Protein AF-A0A0D9X4V2-F1 (afdb_monomer)

Foldseek 3Di:
DDDDDPDDDPPPPPDPVLQVVLVVVLVVVLVVQQVCCVVVQDKGKDWDQGPVPRDIDIDIHHDDDDDDVVNVVPDDPVRVVVVVVVVVVVVVVVVVVVVVVVVVVVVVVDD

Sequence (111 aa):
MATTPAGSGEKHEVDETSTTLFERLHGELVTEAEDLAASCGADVTVMAVSPRSGEPRVSHFGGGRIVEPAAVASMGLEEVVAMEERLLQLRQLVLRRIEEEQEKAKAAAKP

Secondary structure (DSSP, 8-state):
---------------HHHHHHHHHHHHHHHHHHHHHHHHHT--EEEEEE-TTT-PEEEEEESS-----HHHHHT--HHHHHHHHHHHHHHHHHHHHHHHHHHHHHHHHT--

Structure (mmCIF, N/CA/C/O backbone):
data_AF-A0A0D9X4V2-F1
#
_entry.id   AF-A0A0D9X4V2-F1
#
loop_
_atom_site.group_PDB
_atom_site.id
_atom_site.type_symbol
_atom_site.label_atom_id
_atom_site.label_alt_id
_atom_site.label_comp_id
_atom_site.label_asym_id
_atom_site.label_entity_id
_atom_site.label_seq_id
_atom_site.pdbx_PDB_ins_code
_atom_site.Cartn_x
_atom_site.Cartn_y
_atom_site.Cartn_z
_atom_site.occupancy
_atom_site.B_iso_or_equiv
_atom_site.auth_seq_id
_atom_site.auth_comp_id
_atom_site.auth_asym_id
_atom_site.auth_atom_id
_atom_site.pdbx_PDB_model_num
ATOM 1 N N . MET A 1 1 ? 28.936 17.863 -52.440 1.00 40.25 1 MET A N 1
ATOM 2 C CA 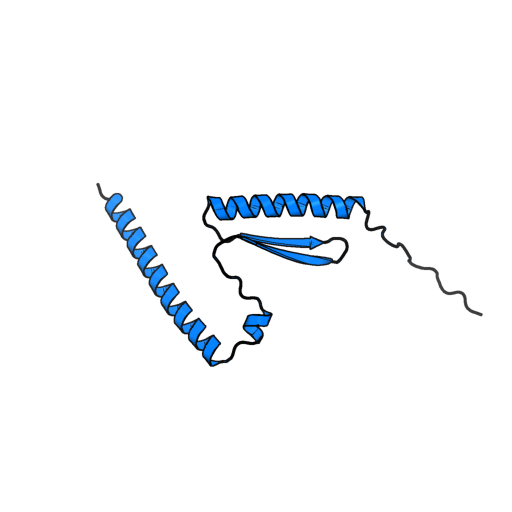. MET A 1 1 ? 29.823 17.989 -51.267 1.00 40.25 1 MET A CA 1
ATOM 3 C C . MET A 1 1 ? 28.988 18.536 -50.131 1.00 40.25 1 MET A C 1
ATOM 5 O O . MET A 1 1 ? 28.327 19.547 -50.319 1.00 40.25 1 MET A O 1
ATOM 9 N N . ALA A 1 2 ? 28.916 17.776 -49.045 1.00 42.84 2 ALA A N 1
ATOM 10 C CA . ALA A 1 2 ? 28.107 18.057 -47.871 1.00 42.84 2 ALA A CA 1
ATOM 11 C C . ALA A 1 2 ? 28.927 18.834 -46.840 1.00 42.84 2 ALA A C 1
ATOM 13 O O . ALA A 1 2 ? 30.100 18.519 -46.658 1.00 42.84 2 ALA A O 1
ATOM 14 N N . THR A 1 3 ? 28.278 19.741 -46.115 1.00 41.09 3 THR A N 1
ATOM 15 C CA . THR A 1 3 ? 28.651 20.065 -44.734 1.00 41.09 3 THR A CA 1
ATOM 16 C C . THR A 1 3 ? 27.402 20.526 -43.992 1.00 41.09 3 THR A C 1
ATOM 18 O O . THR A 1 3 ? 26.921 21.647 -44.114 1.00 41.09 3 THR A O 1
ATOM 21 N N . THR A 1 4 ? 26.847 19.546 -43.291 1.00 42.69 4 THR A N 1
ATOM 22 C CA . THR A 1 4 ? 25.755 19.559 -42.322 1.00 42.69 4 THR A CA 1
ATOM 23 C C . THR A 1 4 ? 26.015 20.560 -41.183 1.00 42.69 4 THR A C 1
ATOM 25 O O . THR A 1 4 ? 27.171 20.715 -40.783 1.00 42.69 4 THR A O 1
ATOM 28 N N . PRO A 1 5 ? 24.981 21.203 -40.606 1.00 46.66 5 PRO A N 1
ATOM 29 C CA . PRO A 1 5 ? 25.129 21.997 -39.390 1.00 46.66 5 PRO A CA 1
ATOM 30 C C . PRO A 1 5 ? 25.385 21.068 -38.194 1.00 46.66 5 PRO A C 1
ATOM 32 O O . PRO A 1 5 ? 24.569 20.202 -37.884 1.00 46.66 5 PRO A O 1
ATOM 35 N N . ALA A 1 6 ? 26.520 21.244 -37.516 1.00 44.66 6 ALA A N 1
ATOM 36 C CA . ALA A 1 6 ? 26.798 20.597 -36.237 1.00 44.66 6 ALA A CA 1
ATOM 37 C C . ALA A 1 6 ? 26.042 21.342 -35.126 1.00 44.66 6 ALA A C 1
ATOM 39 O O . ALA A 1 6 ? 26.588 22.200 -34.438 1.00 44.66 6 ALA A O 1
ATOM 40 N N . GLY A 1 7 ? 24.749 21.047 -35.017 1.00 42.53 7 GLY A N 1
ATOM 41 C CA . GLY A 1 7 ? 23.939 21.360 -33.853 1.00 42.53 7 GLY A CA 1
ATOM 42 C C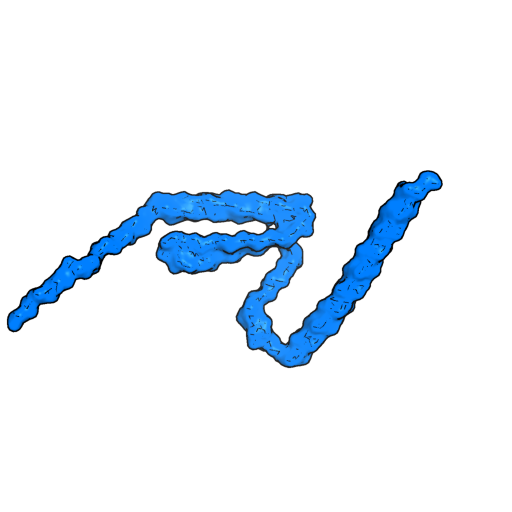 . GLY A 1 7 ? 23.866 20.151 -32.926 1.00 42.53 7 GLY A C 1
ATOM 43 O O . GLY A 1 7 ? 23.545 19.056 -33.372 1.00 42.53 7 GLY A O 1
ATOM 44 N N . SER A 1 8 ? 24.089 20.419 -31.641 1.00 50.44 8 SER A N 1
ATOM 45 C CA . SER A 1 8 ? 23.683 19.616 -30.486 1.00 50.44 8 SER A CA 1
ATOM 46 C C . SER A 1 8 ? 24.396 18.277 -30.260 1.00 50.44 8 SER A C 1
ATOM 48 O O . SER A 1 8 ? 24.228 17.287 -30.966 1.00 50.44 8 SER A O 1
ATOM 50 N N . GLY A 1 9 ? 25.169 18.259 -29.179 1.00 40.06 9 GLY A N 1
ATOM 51 C CA . GLY A 1 9 ? 25.761 17.066 -28.599 1.00 40.06 9 GLY A CA 1
ATOM 52 C C . GLY A 1 9 ? 26.196 17.323 -27.162 1.00 40.06 9 GLY A C 1
ATOM 53 O O . GLY A 1 9 ? 27.264 16.865 -26.770 1.00 40.06 9 GLY A O 1
ATOM 54 N N . GLU A 1 10 ? 25.404 18.078 -26.393 1.00 40.16 10 GLU A N 1
ATOM 55 C CA . GLU A 1 10 ? 25.514 18.091 -24.932 1.00 40.16 10 GLU A CA 1
ATOM 56 C C . GLU A 1 10 ? 25.091 16.708 -24.431 1.00 40.16 10 GLU A C 1
ATOM 58 O O . GLU A 1 10 ? 23.931 16.435 -24.130 1.00 40.16 10 GLU A O 1
ATOM 63 N N . LYS A 1 11 ? 26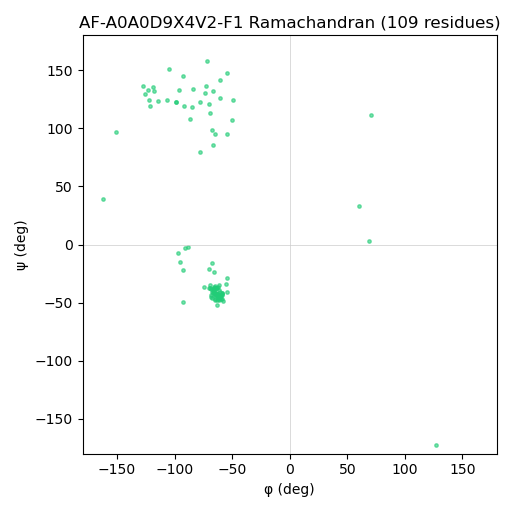.050 15.781 -24.411 1.00 45.38 11 LYS A N 1
ATOM 64 C CA . LYS A 1 11 ? 25.943 14.574 -23.604 1.00 45.38 11 LYS A CA 1
ATOM 65 C C . LYS A 1 11 ? 26.004 15.040 -22.158 1.00 45.38 11 LYS A C 1
ATOM 67 O O . LYS A 1 11 ? 27.086 15.317 -21.656 1.00 45.38 11 LYS A O 1
ATOM 72 N N . HIS A 1 12 ? 24.838 15.169 -21.534 1.00 47.59 12 HIS A N 1
ATOM 73 C CA . HIS A 1 12 ? 24.723 15.281 -20.089 1.00 47.59 12 HIS A CA 1
ATOM 74 C C . HIS A 1 12 ? 25.532 14.141 -19.456 1.00 47.59 12 HIS A C 1
ATOM 76 O O . HIS A 1 12 ? 25.131 12.976 -19.510 1.00 47.59 12 HIS A O 1
ATOM 82 N N . GLU A 1 13 ? 26.680 14.483 -18.877 1.00 51.25 13 GLU A N 1
ATOM 83 C CA . GLU A 1 13 ? 27.232 13.767 -17.736 1.00 51.25 13 GLU A CA 1
ATOM 84 C C . GLU A 1 13 ? 26.133 13.769 -16.673 1.00 51.25 13 GLU A C 1
ATOM 86 O O . GLU A 1 13 ? 25.932 14.747 -15.957 1.00 51.25 13 GLU A O 1
ATOM 91 N N . VAL A 1 14 ? 25.333 12.703 -16.623 1.00 57.91 14 VAL A N 1
ATOM 92 C CA . VAL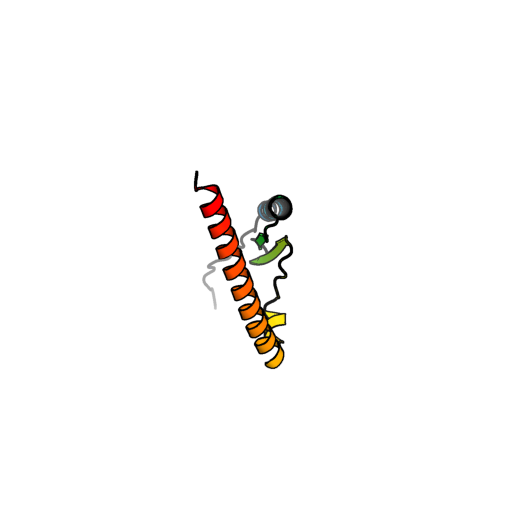 A 1 14 ? 24.531 12.418 -15.435 1.00 57.91 14 VAL A CA 1
ATOM 93 C C . VAL A 1 14 ? 25.555 12.124 -14.347 1.00 57.91 14 VAL A C 1
ATOM 95 O O . VAL A 1 14 ? 26.125 11.037 -14.295 1.00 57.91 14 VAL A O 1
ATOM 98 N N . ASP A 1 15 ? 25.861 13.174 -13.592 1.00 62.66 15 ASP A N 1
ATOM 99 C CA . ASP A 1 15 ? 26.938 13.279 -12.619 1.00 62.66 15 ASP A CA 1
ATOM 100 C C . ASP A 1 15 ? 26.917 12.066 -11.675 1.00 62.66 15 ASP A C 1
ATOM 102 O O . ASP A 1 15 ? 25.885 11.783 -11.058 1.00 62.66 15 ASP A O 1
ATOM 106 N N . GLU A 1 16 ? 28.021 11.317 -11.565 1.00 64.25 16 GLU A N 1
ATOM 107 C CA . GLU A 1 16 ? 28.101 10.128 -10.698 1.00 64.25 16 GLU A CA 1
ATOM 108 C C . GLU A 1 16 ? 27.710 10.470 -9.247 1.00 64.25 16 GLU A C 1
ATOM 110 O O . GLU A 1 16 ? 27.114 9.648 -8.538 1.00 64.25 16 GLU A O 1
ATOM 115 N N . THR A 1 17 ? 27.945 11.721 -8.839 1.00 74.12 17 THR A N 1
ATOM 116 C CA . THR A 1 17 ? 27.534 12.278 -7.545 1.00 74.12 17 THR A CA 1
ATOM 117 C C . THR A 1 17 ? 26.011 12.297 -7.358 1.00 74.12 17 THR A C 1
ATOM 119 O O . THR A 1 17 ? 25.518 12.009 -6.268 1.00 74.12 17 THR A O 1
ATOM 122 N N . SER A 1 18 ? 25.239 12.557 -8.417 1.00 77.19 18 SER A N 1
ATOM 123 C CA . SER A 1 18 ? 23.773 12.597 -8.370 1.00 77.19 18 SER A CA 1
ATOM 124 C C . SER A 1 18 ? 23.175 11.204 -8.170 1.00 77.19 18 SER A C 1
ATOM 126 O O . SER A 1 18 ? 22.223 11.033 -7.408 1.00 77.19 18 SER A O 1
ATOM 128 N N . THR A 1 19 ? 23.778 10.184 -8.787 1.00 79.94 19 THR A N 1
ATOM 129 C CA . THR A 1 19 ? 23.377 8.780 -8.623 1.00 79.94 19 THR A CA 1
ATOM 130 C C . THR A 1 19 ? 23.662 8.260 -7.222 1.00 79.94 19 THR A C 1
ATOM 132 O O . THR A 1 19 ? 22.795 7.640 -6.615 1.00 79.94 19 THR A O 1
ATOM 135 N N . THR A 1 20 ? 24.855 8.533 -6.691 1.00 84.56 20 THR A N 1
ATOM 136 C CA . THR A 1 20 ? 25.234 8.092 -5.339 1.00 84.56 20 THR A CA 1
ATOM 137 C C . THR A 1 20 ? 24.407 8.793 -4.263 1.00 84.56 20 THR A C 1
ATOM 139 O O . THR A 1 20 ? 23.971 8.158 -3.301 1.00 84.56 20 THR A O 1
ATOM 142 N N . LEU A 1 21 ? 24.107 10.082 -4.450 1.00 87.62 21 LEU A N 1
ATOM 143 C CA . LEU A 1 21 ? 23.195 10.817 -3.579 1.00 87.62 21 LEU A CA 1
ATOM 144 C C . LEU A 1 21 ? 21.770 10.252 -3.640 1.00 87.62 21 LEU A C 1
ATOM 146 O O . LEU A 1 21 ? 21.147 10.075 -2.595 1.00 87.62 21 LEU A O 1
ATOM 150 N N . PHE A 1 22 ? 21.269 9.941 -4.840 1.00 88.38 22 PHE A N 1
ATOM 151 C CA . PHE A 1 22 ? 19.956 9.320 -5.016 1.00 88.38 22 PHE A CA 1
ATOM 152 C C . PHE A 1 22 ? 19.863 7.983 -4.277 1.00 88.38 22 PHE A C 1
ATOM 154 O O . PHE A 1 22 ? 18.893 7.754 -3.564 1.00 88.38 22 PHE A O 1
ATOM 161 N N . GLU A 1 23 ? 20.865 7.113 -4.411 1.00 88.44 23 GLU A N 1
ATOM 162 C CA . GLU A 1 23 ? 20.866 5.807 -3.744 1.00 88.44 23 GLU A CA 1
ATOM 163 C C . GLU A 1 23 ? 20.851 5.938 -2.221 1.00 88.44 23 GLU A C 1
ATOM 165 O O . GLU A 1 23 ? 20.077 5.243 -1.561 1.00 88.44 23 GLU A O 1
ATOM 170 N N . ARG A 1 24 ? 21.636 6.871 -1.668 1.00 91.38 24 ARG A N 1
ATOM 171 C CA . ARG A 1 24 ? 21.649 7.132 -0.225 1.00 91.38 24 ARG A CA 1
ATOM 172 C C . ARG A 1 24 ? 20.295 7.644 0.272 1.00 91.38 24 ARG A C 1
ATOM 174 O O . ARG A 1 24 ? 19.731 7.061 1.191 1.00 91.38 24 ARG A O 1
ATOM 181 N N . LEU A 1 25 ? 19.757 8.689 -0.363 1.00 90.44 25 LEU A N 1
ATOM 182 C CA . LEU A 1 25 ? 18.474 9.288 0.027 1.00 90.44 25 LEU A CA 1
ATOM 183 C C . LEU A 1 25 ? 17.307 8.313 -0.145 1.00 90.44 25 LEU A C 1
ATOM 185 O O . LEU A 1 25 ? 16.395 8.284 0.675 1.00 90.44 25 LEU A O 1
ATOM 189 N N . HIS A 1 26 ? 17.335 7.494 -1.196 1.00 90.12 26 HIS A N 1
ATOM 190 C CA . HIS A 1 26 ? 16.336 6.454 -1.396 1.00 90.12 26 HIS A CA 1
ATOM 191 C C . HIS A 1 26 ? 16.382 5.409 -0.275 1.00 90.12 26 HIS A C 1
ATOM 193 O O . HIS A 1 26 ? 15.328 5.030 0.225 1.00 90.12 26 HIS A O 1
ATOM 199 N N . GLY A 1 27 ? 17.575 4.976 0.147 1.00 90.69 27 GLY A N 1
ATOM 200 C CA . GLY A 1 27 ? 17.734 4.043 1.266 1.00 90.69 27 GLY A CA 1
ATOM 201 C C . GLY A 1 27 ? 17.233 4.604 2.601 1.00 90.69 27 GLY A C 1
ATOM 202 O O . GLY A 1 27 ? 16.532 3.907 3.336 1.00 90.69 27 GLY A O 1
ATOM 203 N N . GLU A 1 28 ? 17.534 5.873 2.891 1.00 93.69 28 GLU A N 1
ATOM 204 C CA . GLU A 1 28 ? 17.036 6.573 4.085 1.00 93.69 28 GLU A CA 1
ATOM 205 C C . GLU A 1 28 ? 15.499 6.664 4.070 1.00 93.69 28 GLU A C 1
ATOM 207 O O . GLU A 1 28 ? 14.846 6.250 5.025 1.00 93.69 28 GLU A O 1
ATOM 212 N N . LEU A 1 29 ? 14.909 7.082 2.943 1.00 92.31 29 LEU A N 1
ATOM 213 C CA . LEU A 1 29 ? 13.455 7.187 2.775 1.00 92.31 29 LEU A CA 1
ATOM 214 C C . LEU A 1 29 ? 12.734 5.840 2.937 1.00 92.31 29 LEU A C 1
ATOM 216 O O . LEU A 1 29 ? 11.655 5.775 3.519 1.00 92.31 29 LEU A O 1
ATOM 220 N N . VAL A 1 30 ? 13.314 4.767 2.394 1.00 93.44 30 VAL A N 1
ATOM 221 C CA . VAL A 1 30 ? 12.800 3.393 2.511 1.00 93.44 30 VAL A CA 1
ATOM 222 C C . VAL A 1 30 ? 12.790 2.954 3.976 1.00 93.44 30 VAL A C 1
ATOM 224 O O . VAL A 1 30 ? 11.783 2.423 4.431 1.00 93.44 30 VAL A O 1
ATOM 227 N N . THR A 1 31 ? 13.864 3.236 4.716 1.00 92.31 31 THR A N 1
ATOM 228 C CA . THR A 1 31 ? 13.961 2.909 6.148 1.00 92.31 31 THR A CA 1
ATOM 229 C C . THR A 1 31 ? 12.916 3.669 6.969 1.00 92.31 31 THR A C 1
ATOM 231 O O . THR A 1 31 ? 12.177 3.065 7.740 1.00 92.31 31 THR A O 1
ATOM 234 N N . GLU A 1 32 ? 12.783 4.983 6.764 1.00 92.94 32 GLU A N 1
ATOM 235 C CA . GLU A 1 32 ? 11.787 5.789 7.486 1.00 92.94 32 GLU A CA 1
ATOM 236 C C . GLU A 1 32 ? 10.346 5.360 7.173 1.00 92.94 32 GLU A C 1
ATOM 238 O O . GLU A 1 32 ? 9.482 5.351 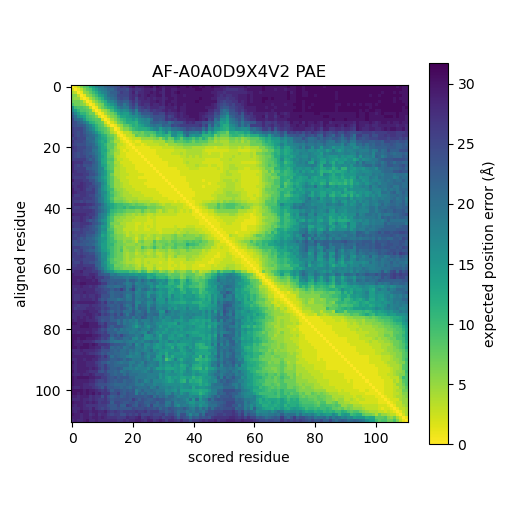8.052 1.00 92.94 32 GLU A O 1
ATOM 243 N N . ALA A 1 33 ? 10.074 4.984 5.922 1.00 91.31 33 ALA A N 1
ATOM 244 C CA . ALA A 1 33 ? 8.769 4.480 5.513 1.00 91.31 33 ALA A CA 1
ATOM 245 C C . ALA A 1 33 ? 8.426 3.135 6.175 1.00 91.31 33 ALA A C 1
ATOM 247 O O . ALA A 1 33 ? 7.268 2.921 6.539 1.00 91.31 33 ALA A O 1
ATOM 248 N N . GLU A 1 34 ? 9.412 2.253 6.352 1.00 91.62 34 GLU A N 1
ATOM 249 C CA . GLU A 1 34 ? 9.258 0.990 7.077 1.00 91.62 34 GLU A CA 1
ATOM 250 C C . GLU A 1 34 ? 8.941 1.229 8.559 1.00 91.62 34 GLU A C 1
ATOM 252 O O . GLU A 1 34 ? 7.960 0.687 9.077 1.00 91.62 34 GLU A O 1
ATOM 257 N N . ASP A 1 35 ? 9.701 2.106 9.219 1.00 91.69 35 ASP A N 1
ATOM 258 C CA . ASP A 1 35 ? 9.483 2.476 10.622 1.00 91.69 35 ASP A CA 1
ATOM 259 C C . ASP A 1 35 ? 8.101 3.120 10.835 1.00 91.69 35 ASP A C 1
ATOM 261 O O . ASP A 1 35 ? 7.402 2.838 11.819 1.00 91.69 35 ASP A O 1
ATOM 265 N N . LEU A 1 36 ? 7.657 3.961 9.896 1.00 88.25 36 LEU A N 1
ATOM 266 C CA . LEU A 1 36 ? 6.324 4.563 9.920 1.00 88.25 36 LEU A CA 1
ATOM 267 C C . LEU A 1 36 ? 5.221 3.508 9.758 1.00 88.25 36 LEU A C 1
ATOM 269 O O . LEU A 1 36 ? 4.250 3.505 10.519 1.00 88.25 36 LEU A O 1
ATOM 273 N N . ALA A 1 37 ? 5.371 2.600 8.790 1.00 89.62 37 ALA A N 1
ATOM 274 C CA . ALA A 1 37 ? 4.422 1.515 8.572 1.00 89.62 37 ALA A CA 1
ATOM 275 C C . ALA A 1 37 ? 4.293 0.629 9.823 1.00 89.62 37 ALA A C 1
ATOM 277 O O . ALA A 1 37 ? 3.180 0.319 10.254 1.00 89.62 37 ALA A O 1
ATOM 278 N N . ALA A 1 38 ? 5.420 0.290 10.457 1.00 86.81 38 ALA A N 1
ATOM 279 C CA . ALA A 1 38 ? 5.461 -0.524 11.668 1.00 86.81 38 ALA A CA 1
ATOM 280 C C . ALA A 1 38 ? 4.867 0.188 12.897 1.00 86.81 38 ALA A C 1
ATOM 282 O O . ALA A 1 38 ? 4.116 -0.420 13.659 1.00 86.81 38 ALA A O 1
ATOM 283 N N . SER A 1 39 ? 5.180 1.472 13.097 1.00 88.56 39 SER A N 1
ATOM 284 C CA . SER A 1 39 ? 4.741 2.236 14.276 1.00 88.56 39 SER A CA 1
ATOM 285 C C . SER A 1 39 ? 3.264 2.627 14.236 1.00 88.56 39 SER A C 1
ATOM 287 O O . SER A 1 39 ? 2.593 2.613 15.270 1.00 88.56 39 SER A O 1
ATOM 289 N N . CYS A 1 40 ? 2.743 2.961 13.056 1.00 83.00 40 CYS A N 1
ATOM 290 C CA . CYS A 1 40 ? 1.356 3.384 12.881 1.00 83.00 40 CYS A CA 1
ATOM 291 C C . CYS A 1 40 ? 0.426 2.253 12.425 1.00 83.00 40 CYS A C 1
ATOM 293 O O . CYS A 1 40 ? -0.785 2.466 12.366 1.00 83.00 40 CYS A O 1
ATOM 295 N N . GLY A 1 41 ? 0.961 1.071 12.093 1.00 81.06 41 GLY A N 1
ATOM 296 C CA . GLY A 1 41 ? 0.183 -0.017 11.495 1.00 81.06 41 GLY A CA 1
ATOM 297 C C . GLY A 1 41 ? -0.447 0.389 10.159 1.00 81.06 41 GLY A C 1
ATOM 298 O O . GLY A 1 41 ? -1.572 -0.012 9.863 1.00 81.06 41 GLY A O 1
ATOM 299 N N . ALA A 1 42 ? 0.241 1.243 9.399 1.00 81.62 42 ALA A N 1
ATOM 300 C CA . ALA A 1 42 ? -0.242 1.817 8.150 1.00 81.62 42 ALA A CA 1
ATOM 301 C C . ALA A 1 42 ? 0.433 1.155 6.945 1.00 81.62 42 ALA A C 1
ATOM 303 O O . ALA A 1 42 ? 1.587 0.738 7.020 1.00 81.62 42 ALA A O 1
ATOM 304 N N . ASP A 1 43 ? -0.275 1.115 5.819 1.00 87.06 43 ASP A N 1
ATOM 305 C CA . ASP A 1 43 ? 0.300 0.698 4.543 1.00 87.06 43 ASP A CA 1
ATOM 306 C C . ASP A 1 43 ? 0.988 1.902 3.878 1.00 87.06 43 ASP A C 1
ATOM 308 O O . ASP A 1 43 ? 0.344 2.906 3.559 1.00 87.06 43 ASP A O 1
ATOM 312 N N . VAL A 1 44 ? 2.300 1.813 3.660 1.00 87.00 44 VAL A N 1
ATOM 313 C CA . VAL A 1 44 ? 3.136 2.879 3.092 1.00 87.00 44 VAL A CA 1
ATOM 314 C C . VAL A 1 44 ? 3.750 2.402 1.779 1.00 87.00 44 VAL A C 1
ATOM 316 O O . VAL A 1 44 ? 4.303 1.310 1.685 1.00 87.00 44 VAL A O 1
ATOM 319 N N . THR A 1 45 ? 3.661 3.231 0.737 1.00 89.75 45 THR A N 1
ATOM 320 C CA . THR A 1 45 ? 4.269 2.947 -0.572 1.00 89.75 45 THR A CA 1
ATOM 321 C C . THR A 1 45 ? 5.232 4.060 -0.943 1.00 89.75 45 THR A C 1
ATOM 323 O O . THR A 1 45 ? 4.846 5.226 -1.002 1.00 89.75 45 THR A O 1
ATOM 326 N N . VAL A 1 46 ? 6.479 3.691 -1.221 1.00 89.50 46 VAL A N 1
ATOM 327 C CA . VAL A 1 46 ? 7.536 4.595 -1.673 1.00 89.50 46 VAL A CA 1
ATOM 328 C C . VAL A 1 46 ? 7.791 4.335 -3.150 1.00 89.50 46 VAL A C 1
ATOM 330 O O . VAL A 1 46 ? 8.100 3.211 -3.533 1.00 89.50 46 VAL A O 1
ATOM 333 N N . MET A 1 47 ? 7.693 5.375 -3.978 1.00 89.94 47 MET A N 1
ATOM 334 C CA . MET A 1 47 ? 8.068 5.327 -5.391 1.00 89.94 47 MET A CA 1
ATOM 335 C C . MET A 1 47 ? 9.144 6.377 -5.665 1.00 89.94 47 MET A C 1
ATOM 337 O O . MET A 1 47 ? 8.903 7.570 -5.496 1.00 89.94 47 MET A O 1
ATOM 341 N N . ALA A 1 48 ? 10.322 5.937 -6.105 1.00 88.69 48 ALA A N 1
ATOM 342 C CA . ALA A 1 48 ? 11.440 6.810 -6.445 1.00 88.69 48 ALA A CA 1
ATOM 343 C C . ALA A 1 48 ? 11.918 6.530 -7.872 1.00 88.69 48 ALA A C 1
ATOM 345 O O . ALA A 1 48 ? 12.172 5.385 -8.232 1.00 88.69 48 ALA A O 1
ATOM 346 N N . VAL A 1 49 ? 12.062 7.573 -8.687 1.00 87.19 49 VAL A N 1
ATOM 347 C CA . VAL A 1 49 ? 12.522 7.447 -10.077 1.00 87.19 49 VAL A CA 1
ATOM 348 C C . VAL A 1 49 ? 14.004 7.784 -10.141 1.00 87.19 49 VAL A C 1
ATOM 350 O O . VAL A 1 49 ? 14.406 8.875 -9.739 1.00 87.19 49 VAL A O 1
ATOM 353 N N . SER A 1 50 ? 14.820 6.853 -10.641 1.00 81.50 50 SER A N 1
ATOM 354 C CA . SER A 1 50 ? 16.255 7.103 -10.787 1.00 81.50 50 SER A CA 1
ATOM 355 C C . SER A 1 50 ? 16.502 8.195 -11.833 1.00 81.50 50 SER A C 1
ATOM 357 O O . SER A 1 50 ? 16.008 8.069 -12.954 1.00 81.50 50 SER A O 1
ATOM 359 N N . PRO A 1 51 ? 17.336 9.209 -11.544 1.00 78.44 51 PRO A N 1
ATOM 360 C CA . PRO A 1 51 ? 17.702 10.219 -12.537 1.00 78.44 51 PRO A CA 1
ATOM 361 C C . PRO A 1 51 ? 18.552 9.648 -13.686 1.00 78.44 51 PRO A C 1
ATOM 363 O O . PRO A 1 51 ? 18.683 10.290 -14.723 1.00 78.44 51 PRO A O 1
ATOM 366 N N . ARG A 1 52 ? 19.125 8.444 -13.518 1.00 78.81 52 ARG A N 1
ATOM 367 C CA . ARG A 1 52 ? 19.983 7.789 -14.515 1.00 78.81 52 ARG A CA 1
ATOM 368 C C . ARG A 1 52 ? 19.221 6.853 -15.445 1.00 78.81 52 ARG A C 1
ATOM 370 O O . ARG A 1 52 ? 19.432 6.914 -16.650 1.00 78.81 52 ARG A O 1
ATOM 377 N N . SER A 1 53 ? 18.391 5.960 -14.902 1.00 81.06 53 SER A N 1
ATOM 378 C CA . SER A 1 53 ? 17.624 5.012 -15.725 1.00 81.06 53 SER A CA 1
ATOM 379 C C . SER A 1 53 ? 16.236 5.527 -16.098 1.00 81.06 53 SER A C 1
ATOM 381 O O . SER A 1 53 ? 15.656 5.043 -17.062 1.00 81.06 53 SER A O 1
ATOM 383 N N . GLY A 1 54 ? 15.683 6.485 -15.343 1.00 79.62 54 GLY A N 1
ATOM 384 C CA . GLY A 1 54 ? 14.282 6.893 -15.469 1.00 79.62 54 GLY A CA 1
ATOM 385 C C . GLY A 1 54 ? 13.288 5.821 -15.007 1.00 79.62 54 GLY A C 1
ATOM 386 O O . GLY A 1 54 ? 12.081 6.023 -15.111 1.00 79.62 54 GLY A O 1
ATOM 387 N N . GLU A 1 55 ? 13.770 4.688 -14.489 1.00 77.44 55 GLU A N 1
ATOM 388 C CA . GLU A 1 55 ? 12.917 3.591 -14.043 1.00 77.44 55 GLU A CA 1
ATOM 389 C C . GLU A 1 55 ? 12.419 3.839 -12.609 1.00 77.44 55 GLU A C 1
ATOM 391 O O . GLU A 1 55 ? 13.216 4.214 -11.735 1.00 77.44 55 GLU A O 1
ATOM 396 N N . PRO A 1 56 ? 11.113 3.635 -12.344 1.00 84.00 56 PRO A N 1
ATOM 397 C CA . PRO A 1 56 ? 10.562 3.735 -11.003 1.00 84.00 56 PRO A CA 1
ATOM 398 C C . PRO A 1 56 ? 10.974 2.526 -10.156 1.00 84.00 56 PRO A C 1
ATOM 400 O O . PRO A 1 56 ? 10.790 1.375 -10.547 1.00 84.00 56 PRO A O 1
ATOM 403 N N . ARG A 1 57 ? 11.483 2.794 -8.955 1.00 84.81 57 ARG A N 1
ATOM 404 C CA . ARG A 1 57 ? 11.664 1.817 -7.879 1.00 84.81 57 ARG A CA 1
ATOM 405 C C . ARG A 1 57 ? 10.504 1.961 -6.911 1.00 84.81 57 ARG A C 1
ATOM 407 O O . ARG A 1 57 ? 10.288 3.055 -6.389 1.00 84.81 57 ARG A O 1
ATOM 414 N N . VAL A 1 58 ? 9.766 0.877 -6.699 1.00 86.00 58 VAL A N 1
ATOM 415 C CA . VAL A 1 58 ? 8.606 0.846 -5.806 1.00 86.00 58 VAL A CA 1
ATOM 416 C C . VAL A 1 58 ? 8.909 -0.084 -4.637 1.00 86.00 58 VAL A C 1
ATOM 418 O O . VAL A 1 58 ? 9.213 -1.255 -4.848 1.00 86.00 58 VAL A O 1
ATOM 421 N N . SER A 1 59 ? 8.802 0.442 -3.420 1.00 86.44 59 SER A N 1
ATOM 422 C CA . SER A 1 59 ? 8.897 -0.313 -2.169 1.00 86.44 59 SER A CA 1
ATOM 423 C C . SER A 1 59 ? 7.580 -0.179 -1.414 1.00 86.44 59 SER A C 1
ATOM 425 O O . SER A 1 59 ? 7.027 0.918 -1.320 1.00 86.44 59 SER A O 1
ATOM 427 N N . HIS A 1 60 ? 7.068 -1.286 -0.886 1.00 86.50 60 HIS A N 1
ATOM 428 C CA . HIS A 1 60 ? 5.821 -1.316 -0.130 1.00 86.50 60 HIS A CA 1
ATOM 429 C C . HIS A 1 60 ? 6.059 -1.891 1.264 1.00 86.50 60 HIS A C 1
ATOM 431 O O . HIS A 1 60 ? 6.691 -2.938 1.398 1.00 86.50 60 HIS A O 1
ATOM 437 N N . PHE A 1 61 ? 5.521 -1.217 2.275 1.00 85.56 61 PHE A N 1
ATOM 438 C CA . PHE A 1 61 ? 5.621 -1.582 3.682 1.00 85.56 61 PHE A CA 1
ATOM 439 C C . PHE A 1 61 ? 4.221 -1.629 4.285 1.00 85.56 61 PHE A C 1
ATOM 441 O O . PHE A 1 61 ? 3.415 -0.735 4.034 1.00 85.56 61 PHE A O 1
ATOM 448 N N . GLY A 1 62 ? 3.935 -2.656 5.082 1.00 80.06 62 GLY A N 1
ATOM 449 C CA . GLY A 1 62 ? 2.616 -2.867 5.678 1.00 80.06 62 GLY A CA 1
ATOM 450 C C . GLY A 1 62 ? 2.046 -4.258 5.407 1.00 80.06 62 GLY A C 1
ATOM 451 O O . GLY A 1 62 ? 2.733 -5.156 4.915 1.00 80.06 62 GLY A O 1
ATOM 452 N N . GLY A 1 63 ? 0.785 -4.449 5.797 1.00 67.25 63 GLY A N 1
ATOM 453 C CA . GLY A 1 63 ? 0.055 -5.713 5.637 1.00 67.25 63 GLY A CA 1
ATOM 454 C C . GLY A 1 63 ? -0.805 -5.761 4.373 1.00 67.25 63 GLY A C 1
ATOM 455 O O . GLY A 1 63 ? -1.255 -6.838 3.967 1.00 67.25 63 GLY A O 1
ATOM 456 N N . GLY A 1 64 ? -1.040 -4.606 3.750 1.00 63.12 64 GLY A N 1
ATOM 457 C CA . GLY A 1 64 ? -1.721 -4.482 2.476 1.00 63.12 64 GLY A CA 1
ATOM 458 C C . GLY A 1 64 ? -0.961 -5.233 1.389 1.00 63.12 64 GLY A C 1
ATOM 459 O O . GLY A 1 64 ? 0.224 -5.035 1.162 1.00 63.12 64 GLY A O 1
ATOM 460 N N . ARG A 1 65 ? -1.633 -6.136 0.677 1.00 58.50 65 ARG A N 1
ATOM 461 C CA . ARG A 1 65 ? -1.050 -6.713 -0.539 1.00 58.50 65 ARG A CA 1
ATOM 462 C C . ARG A 1 65 ? -1.395 -5.789 -1.693 1.00 58.50 65 ARG A C 1
ATOM 464 O O . ARG A 1 65 ? -2.545 -5.765 -2.128 1.00 58.50 65 ARG A O 1
ATOM 471 N N . ILE A 1 66 ? -0.408 -5.060 -2.209 1.00 62.75 66 ILE A N 1
ATOM 472 C CA . ILE A 1 66 ? -0.537 -4.447 -3.531 1.00 62.75 66 ILE A CA 1
ATOM 473 C C . ILE A 1 66 ? -0.525 -5.586 -4.548 1.00 62.75 66 ILE A C 1
ATOM 475 O O . ILE A 1 66 ? 0.465 -6.301 -4.695 1.00 62.75 66 ILE A O 1
ATOM 479 N N . VAL A 1 67 ? -1.655 -5.789 -5.219 1.00 65.44 67 VAL A N 1
ATOM 480 C CA . VAL A 1 67 ? -1.734 -6.714 -6.349 1.00 65.44 67 VAL A CA 1
ATOM 481 C C . VAL A 1 67 ? -1.119 -6.007 -7.549 1.00 65.44 67 VAL A C 1
ATOM 483 O O . VAL A 1 67 ? -1.558 -4.917 -7.915 1.00 65.44 67 VAL A O 1
ATOM 486 N N . GLU A 1 68 ? -0.089 -6.604 -8.149 1.00 69.56 68 GLU A N 1
ATOM 487 C CA . GLU A 1 68 ? 0.533 -6.018 -9.332 1.00 69.56 68 GLU A CA 1
ATOM 488 C C . GLU A 1 68 ? -0.479 -5.902 -10.484 1.00 69.56 68 GLU A C 1
ATOM 490 O O . GLU A 1 68 ? -1.256 -6.833 -10.714 1.00 69.56 68 GLU A O 1
ATOM 495 N N . PRO A 1 69 ? -0.451 -4.813 -11.272 1.00 66.38 69 PRO A N 1
ATOM 496 C CA . PRO A 1 69 ? -1.369 -4.634 -12.397 1.00 66.38 69 PRO A CA 1
ATOM 497 C C . PRO A 1 69 ? -1.337 -5.789 -13.404 1.00 66.38 69 PRO A C 1
ATOM 499 O O . PRO A 1 69 ? -2.372 -6.151 -13.957 1.00 66.38 69 PRO A O 1
ATOM 502 N N . ALA A 1 70 ? -0.169 -6.405 -13.615 1.00 67.75 70 ALA A N 1
ATOM 503 C CA . ALA A 1 70 ? -0.023 -7.576 -14.476 1.00 67.75 70 ALA A CA 1
ATOM 504 C C . ALA A 1 70 ? -0.766 -8.805 -13.923 1.00 67.75 70 ALA A C 1
ATOM 506 O O . ALA A 1 70 ? -1.365 -9.551 -14.693 1.00 67.75 70 ALA A O 1
ATOM 507 N N . ALA A 1 71 ? -0.786 -8.975 -12.598 1.00 66.31 71 ALA A N 1
ATOM 508 C CA . ALA A 1 71 ? -1.537 -10.039 -11.943 1.00 66.31 71 ALA A CA 1
ATOM 509 C C . ALA A 1 71 ? -3.052 -9.812 -12.054 1.00 66.31 71 ALA A C 1
ATOM 511 O O . ALA A 1 71 ? -3.787 -10.776 -12.244 1.00 66.31 71 ALA A O 1
ATOM 512 N N . VAL A 1 72 ? -3.512 -8.552 -12.018 1.00 67.12 72 VAL A N 1
ATOM 513 C CA . VAL A 1 72 ? -4.918 -8.190 -12.290 1.00 67.12 72 VAL A CA 1
ATOM 514 C C . VAL A 1 72 ? -5.279 -8.448 -13.754 1.00 67.12 72 VAL A C 1
ATOM 516 O O . VAL A 1 72 ? -6.348 -8.975 -14.048 1.00 67.12 72 VAL A O 1
ATOM 519 N N . ALA A 1 73 ? -4.377 -8.124 -14.682 1.00 71.94 73 ALA A N 1
ATOM 520 C CA . ALA A 1 73 ? -4.590 -8.327 -16.114 1.00 71.94 73 ALA A CA 1
ATOM 521 C C . ALA A 1 73 ? -4.694 -9.811 -16.511 1.00 71.94 73 ALA A C 1
ATOM 523 O O . ALA A 1 73 ? -5.292 -10.123 -17.538 1.00 71.94 73 ALA A O 1
ATOM 524 N N . SER A 1 74 ? -4.135 -10.722 -15.709 1.00 76.88 74 SER A N 1
ATOM 525 C CA . SER A 1 74 ? -4.261 -12.169 -15.909 1.00 76.88 74 SER A CA 1
ATOM 526 C C . SER A 1 74 ? -5.486 -12.800 -15.238 1.00 76.88 74 SER A C 1
ATOM 528 O O . SER A 1 74 ? -5.670 -14.007 -15.380 1.00 76.88 74 SER A O 1
ATOM 530 N N . MET A 1 75 ? -6.305 -12.033 -14.507 1.00 79.94 75 MET A N 1
ATOM 531 C CA . MET A 1 75 ? -7.454 -12.585 -13.780 1.00 79.94 75 MET A CA 1
ATOM 532 C C . MET A 1 75 ? -8.593 -12.981 -14.721 1.00 79.94 75 MET A C 1
ATOM 534 O O . MET A 1 75 ? -8.968 -12.240 -15.633 1.00 79.94 75 MET A O 1
ATOM 538 N N . GLY A 1 76 ? -9.181 -14.147 -14.461 1.00 87.50 76 GLY A N 1
ATOM 539 C CA . GLY A 1 76 ? -10.402 -14.592 -15.124 1.00 87.50 76 GLY A CA 1
ATOM 540 C C . GLY A 1 76 ? -11.632 -13.809 -14.655 1.00 87.50 76 GLY A C 1
ATOM 541 O O . GLY A 1 76 ? -11.662 -13.261 -13.554 1.00 87.50 76 GLY A O 1
ATOM 542 N N . LEU A 1 77 ? -12.694 -13.796 -15.469 1.00 87.25 77 LEU A N 1
ATOM 543 C CA . LEU A 1 77 ? -13.948 -13.097 -15.149 1.00 87.25 77 LEU A CA 1
ATOM 544 C C . LEU A 1 77 ? -14.539 -13.529 -13.794 1.00 87.25 77 LEU A C 1
ATOM 546 O O . LEU A 1 77 ? -14.993 -12.689 -13.024 1.00 87.25 77 LEU A O 1
ATOM 550 N N . GLU A 1 78 ? -14.504 -14.825 -13.486 1.00 89.88 78 GLU A N 1
ATOM 551 C CA . GLU A 1 78 ? -15.009 -15.373 -12.219 1.00 89.88 78 GLU A CA 1
ATOM 552 C C . GLU A 1 78 ? -14.210 -14.872 -11.007 1.00 89.88 78 GLU A C 1
ATOM 554 O O . GLU A 1 78 ? -14.784 -14.567 -9.963 1.00 89.88 78 GLU A O 1
ATOM 559 N N . GLU A 1 79 ? -12.892 -14.723 -11.152 1.00 81.75 79 GLU A N 1
ATOM 560 C CA . GLU A 1 79 ? -12.020 -14.216 -10.089 1.00 81.75 79 GLU A CA 1
ATOM 561 C C . GLU A 1 79 ? -12.277 -12.727 -9.821 1.00 81.75 79 GLU A C 1
ATOM 563 O O . GLU A 1 79 ? -12.283 -12.294 -8.667 1.00 81.75 79 GLU A O 1
ATOM 568 N N . VAL A 1 80 ? -12.549 -11.952 -10.877 1.00 85.06 80 VAL A N 1
ATOM 569 C CA . VAL A 1 80 ? -12.925 -10.534 -10.766 1.00 85.06 80 VAL A CA 1
ATOM 570 C C . VAL A 1 80 ? -14.270 -10.379 -10.051 1.00 85.06 80 VAL A C 1
ATOM 572 O O . VAL A 1 80 ? -14.383 -9.562 -9.136 1.00 85.06 80 VAL A O 1
ATOM 575 N N . VAL A 1 81 ? -15.271 -11.196 -10.396 1.00 88.00 81 VAL A N 1
ATOM 576 C CA . VAL A 1 81 ? -16.585 -11.182 -9.725 1.00 88.00 81 VAL A CA 1
ATOM 577 C C . VAL A 1 81 ? -16.451 -11.548 -8.244 1.00 88.00 81 VAL A C 1
ATOM 579 O O . VAL A 1 81 ? -16.986 -10.851 -7.381 1.00 88.00 81 VAL A O 1
ATOM 582 N N . ALA A 1 82 ? -15.670 -12.581 -7.918 1.00 85.94 82 ALA A N 1
ATOM 583 C CA . ALA A 1 82 ? -15.414 -12.959 -6.530 1.00 85.94 82 ALA A CA 1
ATOM 584 C C . ALA A 1 82 ? -14.719 -11.834 -5.734 1.00 85.94 82 ALA A C 1
ATOM 586 O O . ALA A 1 82 ? -14.999 -11.638 -4.546 1.00 85.94 82 ALA A O 1
ATOM 587 N N . MET A 1 83 ? -13.833 -11.059 -6.372 1.00 84.19 83 MET A N 1
ATOM 588 C CA . MET A 1 83 ? -13.235 -9.872 -5.756 1.00 84.19 83 MET A CA 1
ATOM 589 C C . MET A 1 83 ? -14.256 -8.759 -5.502 1.00 84.19 83 MET A C 1
ATOM 591 O O . MET A 1 83 ? -14.218 -8.154 -4.428 1.00 84.19 83 MET A O 1
ATOM 595 N N . GLU A 1 84 ? -15.174 -8.495 -6.436 1.00 88.88 84 GLU A N 1
ATOM 596 C CA . GLU A 1 84 ? -16.243 -7.505 -6.243 1.00 88.88 84 GLU A CA 1
ATOM 597 C C . GLU A 1 84 ? -17.165 -7.872 -5.075 1.00 88.88 84 GLU A C 1
ATOM 599 O O . GLU A 1 84 ? -17.431 -7.033 -4.209 1.00 88.88 84 GLU A O 1
ATOM 604 N N . GLU A 1 85 ? -17.607 -9.128 -4.993 1.00 92.38 85 GLU A N 1
ATOM 605 C CA . GLU A 1 85 ? -18.449 -9.601 -3.889 1.00 92.38 85 GLU A CA 1
ATOM 606 C C . GLU A 1 85 ? -17.737 -9.459 -2.541 1.00 92.38 85 GLU A C 1
ATOM 608 O O . GLU A 1 85 ? -18.306 -8.953 -1.565 1.00 92.38 85 GLU A O 1
ATOM 613 N N . ARG A 1 86 ? -16.455 -9.835 -2.489 1.00 87.31 86 ARG A N 1
ATOM 614 C CA . ARG A 1 86 ? -15.636 -9.699 -1.282 1.00 87.31 86 ARG A CA 1
ATOM 615 C C . ARG A 1 86 ? -15.441 -8.234 -0.887 1.00 87.31 86 ARG A C 1
ATOM 617 O O . ARG A 1 86 ? -15.478 -7.911 0.302 1.00 87.31 86 ARG A O 1
ATOM 624 N N . LEU A 1 87 ? -15.280 -7.336 -1.860 1.00 90.81 87 LEU A N 1
ATOM 625 C CA . LEU A 1 87 ? -15.182 -5.896 -1.623 1.00 90.81 87 LEU A CA 1
ATOM 626 C C . LEU A 1 87 ? -16.484 -5.329 -1.042 1.00 90.81 87 LEU A C 1
ATOM 628 O O . LEU A 1 87 ? -16.440 -4.525 -0.108 1.00 90.81 87 LEU A O 1
ATOM 632 N N . LEU A 1 88 ? -17.644 -5.756 -1.548 1.00 93.62 88 LEU A N 1
ATOM 633 C CA . LEU A 1 88 ? -18.946 -5.355 -1.006 1.00 93.62 88 LEU A CA 1
ATOM 634 C C . LEU A 1 88 ? -19.117 -5.808 0.448 1.00 93.62 88 LEU A C 1
ATOM 636 O O . LEU A 1 88 ? -19.514 -5.006 1.297 1.00 93.62 88 LEU A O 1
ATOM 640 N N . GLN A 1 89 ? -18.760 -7.056 0.754 1.00 91.75 89 GLN A N 1
ATOM 641 C CA . GLN A 1 89 ? -18.800 -7.586 2.120 1.00 91.75 89 GLN A CA 1
ATOM 642 C C . GLN A 1 89 ? -17.895 -6.791 3.067 1.00 91.75 89 GLN A C 1
ATOM 644 O O . GLN A 1 89 ? -18.310 -6.433 4.173 1.00 91.75 89 GLN A O 1
ATOM 649 N N . LEU A 1 90 ? -16.676 -6.465 2.626 1.00 91.94 90 LEU A N 1
ATOM 650 C CA . LEU A 1 90 ? -15.734 -5.682 3.421 1.00 91.94 90 LEU A CA 1
ATOM 651 C C . LEU A 1 90 ? -16.282 -4.282 3.717 1.00 91.94 90 LEU A C 1
ATOM 653 O O . LEU A 1 90 ? -16.255 -3.842 4.865 1.00 91.94 90 LEU A O 1
ATOM 657 N N . ARG A 1 91 ? -16.845 -3.601 2.712 1.00 92.75 91 ARG A N 1
ATOM 658 C CA . ARG A 1 91 ? -17.455 -2.272 2.884 1.00 92.75 91 ARG A CA 1
ATOM 659 C C . ARG A 1 91 ? -18.590 -2.287 3.907 1.00 92.75 91 ARG A C 1
ATOM 661 O O . ARG A 1 91 ? -18.657 -1.396 4.749 1.00 92.75 91 ARG A O 1
ATOM 668 N N . GLN A 1 92 ? -19.446 -3.308 3.882 1.00 94.44 92 GLN A N 1
ATOM 669 C CA . GLN A 1 92 ? -20.519 -3.459 4.871 1.00 94.44 92 GLN A CA 1
ATOM 670 C C . GLN A 1 92 ? -19.987 -3.696 6.289 1.00 94.44 92 GLN A C 1
ATOM 672 O O . GLN A 1 92 ? -20.585 -3.244 7.265 1.00 94.44 92 GLN A O 1
ATOM 677 N N . LEU A 1 93 ? -18.877 -4.424 6.427 1.00 94.06 93 LEU A N 1
ATOM 678 C CA . LEU A 1 93 ? -18.238 -4.644 7.723 1.00 94.06 93 LEU A CA 1
ATOM 679 C C . LEU A 1 93 ? -17.641 -3.341 8.265 1.00 94.06 93 LEU A C 1
ATOM 681 O O . LEU A 1 93 ? -17.879 -2.999 9.421 1.00 94.06 93 LEU A O 1
ATOM 685 N N . VAL A 1 94 ? -16.938 -2.587 7.419 1.00 93.06 94 VAL A N 1
ATOM 686 C CA . VAL A 1 94 ? -16.351 -1.290 7.785 1.00 93.06 94 VAL A CA 1
ATOM 687 C C . VAL A 1 94 ? -17.428 -0.292 8.208 1.00 93.06 94 VAL A C 1
ATOM 689 O O . VAL A 1 94 ? -17.281 0.332 9.254 1.00 93.06 94 VAL A O 1
ATOM 692 N N . LEU A 1 95 ? -18.531 -0.179 7.460 1.00 94.88 95 LEU A N 1
ATOM 693 C CA . LEU A 1 95 ? -19.643 0.708 7.826 1.00 94.88 95 LEU A CA 1
ATOM 694 C C . LEU A 1 95 ? -20.211 0.371 9.208 1.00 94.88 95 LEU A C 1
ATOM 696 O O . LEU A 1 95 ? -20.302 1.257 10.054 1.00 94.88 95 LEU A O 1
ATOM 700 N N . ARG A 1 96 ? -20.489 -0.912 9.475 1.00 93.06 96 ARG A N 1
ATOM 701 C CA . ARG A 1 96 ? -20.952 -1.353 10.800 1.00 93.06 96 ARG A CA 1
ATOM 702 C C . ARG A 1 96 ? -19.957 -1.006 11.900 1.00 93.06 96 ARG A C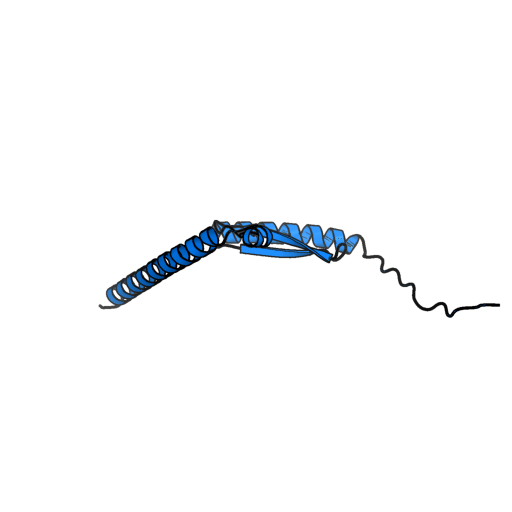 1
ATOM 704 O O . ARG A 1 96 ? -20.357 -0.546 12.963 1.00 93.06 96 ARG A O 1
ATOM 711 N N . ARG A 1 97 ? -18.659 -1.191 11.651 1.00 91.81 97 ARG A N 1
ATOM 712 C CA . ARG A 1 97 ? -17.634 -0.871 12.646 1.00 91.81 97 ARG A CA 1
ATOM 713 C C . ARG A 1 97 ? -17.573 0.625 12.953 1.00 91.81 97 ARG A C 1
ATOM 715 O O . ARG A 1 97 ? -17.473 0.995 14.119 1.00 91.81 97 ARG A O 1
ATOM 722 N N . ILE A 1 98 ? -17.663 1.467 11.926 1.00 93.19 98 ILE A N 1
ATOM 723 C CA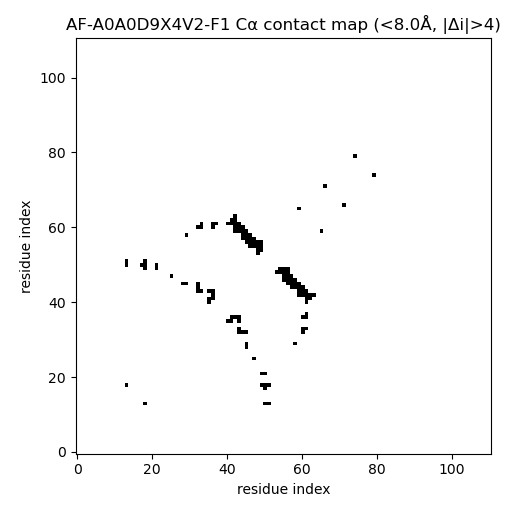 . ILE A 1 98 ? -17.707 2.925 12.084 1.00 93.19 98 ILE A CA 1
ATOM 724 C C . ILE A 1 98 ? -18.943 3.330 12.893 1.00 93.19 98 ILE A C 1
ATOM 726 O O . ILE A 1 98 ? -18.828 4.127 13.820 1.00 93.19 98 ILE A O 1
ATOM 730 N N . GLU A 1 99 ? -20.113 2.769 12.581 1.00 93.44 99 GLU A N 1
ATOM 731 C CA . GLU A 1 99 ? -21.351 3.024 13.326 1.00 93.44 99 GLU A CA 1
ATOM 732 C C . GLU A 1 99 ? -21.217 2.613 14.802 1.00 93.44 99 GLU A C 1
ATOM 734 O O . GLU A 1 99 ? -21.526 3.406 15.690 1.00 93.44 99 GLU A O 1
ATOM 739 N N . GLU A 1 100 ? -20.680 1.422 15.086 1.00 93.44 100 GLU A N 1
ATOM 740 C CA . GLU A 1 100 ? -20.414 0.955 16.454 1.00 93.44 100 GLU A CA 1
ATOM 741 C C . GLU A 1 100 ? -19.470 1.887 17.225 1.00 93.44 100 GLU A C 1
ATOM 743 O O . GLU A 1 100 ? -19.688 2.160 18.408 1.00 93.44 100 GLU A O 1
ATOM 748 N N . GLU A 1 101 ? -18.402 2.366 16.585 1.00 89.88 101 GLU A N 1
ATOM 749 C CA . GLU A 1 101 ? -17.446 3.288 17.202 1.00 89.88 101 GLU A CA 1
ATOM 750 C C . GLU A 1 101 ? -18.065 4.665 17.456 1.00 89.88 101 GLU A C 1
ATOM 752 O O . GLU A 1 101 ? -17.855 5.241 18.525 1.00 89.88 101 GLU A O 1
ATOM 757 N N . GLN A 1 102 ? -18.899 5.162 16.539 1.00 89.25 102 GLN A N 1
ATOM 758 C CA . GLN A 1 102 ? -19.641 6.408 16.731 1.00 89.25 102 G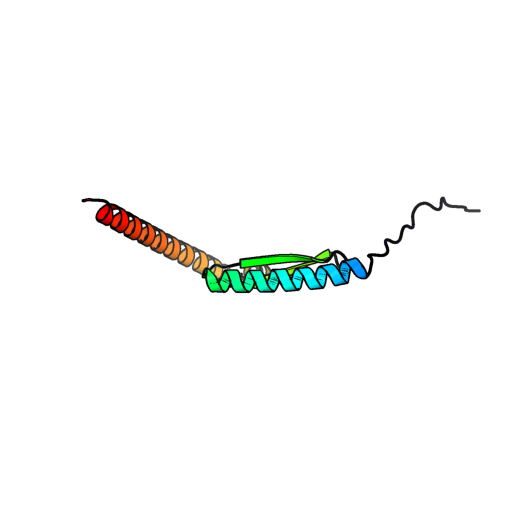LN A CA 1
ATOM 759 C C . GLN A 1 102 ? -20.660 6.306 17.867 1.00 89.25 102 GLN A C 1
ATOM 761 O O . GLN A 1 102 ? -20.764 7.230 18.674 1.00 89.25 102 GLN A O 1
ATOM 766 N N . GLU A 1 103 ? -21.395 5.200 17.972 1.00 89.25 103 GLU A N 1
ATOM 767 C CA . GLU A 1 103 ? -22.351 4.995 19.063 1.00 89.25 103 GLU A CA 1
ATOM 768 C C . GLU A 1 103 ? -21.641 4.863 20.417 1.00 89.25 103 GLU A C 1
ATOM 770 O O . GLU A 1 103 ? -22.066 5.479 21.396 1.00 89.25 103 GLU A O 1
ATOM 775 N N . LYS A 1 104 ? -20.500 4.162 20.478 1.00 87.94 104 LYS A N 1
ATOM 776 C CA . LYS A 1 104 ? -19.652 4.123 21.683 1.00 87.94 104 LYS A CA 1
ATOM 777 C C . LYS A 1 104 ? -19.141 5.508 22.070 1.00 87.94 104 LYS A C 1
ATOM 779 O O . LYS A 1 104 ? -19.190 5.862 23.246 1.00 87.94 104 LYS A O 1
ATOM 784 N N . ALA A 1 105 ? -18.692 6.303 21.100 1.00 87.31 105 ALA A N 1
ATOM 785 C CA . ALA A 1 105 ? -18.228 7.665 21.344 1.00 87.31 105 ALA A CA 1
ATOM 786 C C . ALA A 1 105 ? -19.360 8.578 21.853 1.00 87.31 105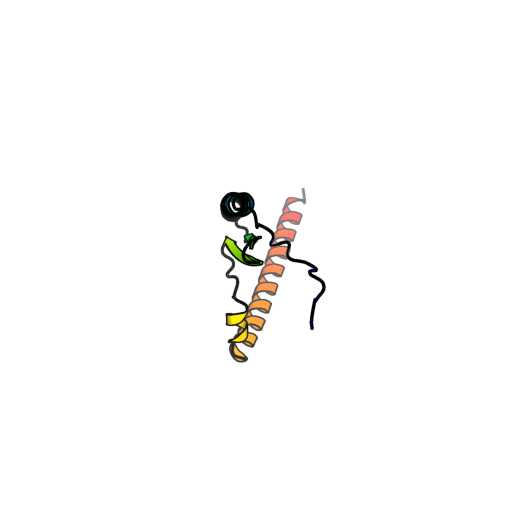 ALA A C 1
ATOM 788 O O . ALA A 1 105 ? -19.161 9.330 22.805 1.00 87.31 105 ALA A O 1
ATOM 789 N N . LYS A 1 106 ? -20.570 8.475 21.286 1.00 83.06 106 LYS A N 1
ATOM 790 C CA . LYS A 1 106 ? -21.756 9.216 21.755 1.00 83.06 106 LYS A CA 1
ATOM 791 C C . LYS A 1 106 ? -22.199 8.787 23.153 1.00 83.06 106 LYS A C 1
ATOM 793 O O . LYS A 1 106 ? -22.579 9.640 23.950 1.00 83.06 106 LYS A O 1
ATOM 798 N N . ALA A 1 107 ? -22.151 7.489 23.458 1.00 81.62 107 ALA A N 1
ATOM 799 C CA . ALA A 1 107 ? -22.485 6.961 24.779 1.00 81.62 107 ALA A CA 1
ATOM 800 C C . ALA A 1 107 ? -21.482 7.421 25.848 1.00 81.62 107 ALA A C 1
ATOM 802 O O . ALA A 1 107 ? -21.894 7.788 26.941 1.00 81.62 107 ALA A O 1
ATOM 803 N N . ALA A 1 108 ? -20.188 7.471 25.516 1.00 79.31 108 ALA A N 1
ATOM 804 C CA . ALA A 1 108 ? -19.146 7.998 26.397 1.00 79.31 108 ALA A CA 1
ATOM 805 C C . ALA A 1 108 ? -19.213 9.528 26.586 1.00 79.31 108 ALA A C 1
ATOM 807 O O . ALA A 1 108 ? -18.687 10.048 27.566 1.00 79.31 108 ALA A O 1
ATOM 808 N N . ALA A 1 109 ? -19.854 10.251 25.662 1.00 77.88 109 ALA A N 1
ATOM 809 C CA . ALA A 1 109 ? -20.030 11.704 25.717 1.00 77.88 109 ALA A CA 1
ATOM 810 C C . ALA A 1 109 ? -21.329 12.155 26.415 1.00 77.88 109 ALA A C 1
ATOM 812 O O . ALA A 1 109 ? -21.564 13.359 26.548 1.00 77.88 109 ALA A O 1
ATOM 813 N N . LYS A 1 110 ? -22.189 11.222 26.846 1.00 56.19 110 LYS A N 1
ATOM 814 C CA . LYS A 1 110 ? -23.401 11.526 27.618 1.00 56.19 110 LYS A CA 1
ATOM 815 C C . LYS A 1 110 ? -23.056 11.463 29.121 1.00 56.19 110 LYS A C 1
ATOM 817 O O . LYS A 1 110 ? -22.596 10.407 29.549 1.00 56.19 110 LYS A O 1
ATOM 822 N N . PRO A 1 111 ? -23.212 12.564 29.884 1.00 55.69 111 PRO A N 1
ATOM 823 C CA . PRO A 1 111 ? -22.853 12.633 31.305 1.00 55.69 111 PRO A CA 1
ATOM 824 C C . PRO A 1 111 ? -23.728 11.745 32.194 1.00 55.69 111 PRO A C 1
ATOM 826 O O . PRO A 1 111 ? -24.902 11.501 31.821 1.00 55.69 111 PRO A O 1
#

Organism: NCBI:txid77586

Radius of gyration: 24.93 Å; Cα contacts (8 Å, |Δi|>4): 65; chains: 1; bounding box: 53×37×83 Å

Mean predicted aligned error: 14.65 Å

Solvent-accessible surface area (backbone atoms only — not comparable to full-atom values): 6876 Å² total; per-residue (Å²): 139,88,83,78,84,91,70,89,78,86,73,75,74,79,48,70,67,59,55,56,50,47,55,52,53,50,52,52,52,52,52,52,43,40,53,49,13,68,74,68,74,35,73,36,77,49,77,49,64,40,93,84,79,67,51,75,45,76,49,80,31,57,87,70,79,83,76,53,69,70,62,60,72,69,55,51,72,69,57,53,50,55,50,51,55,51,50,53,54,49,52,56,51,52,51,52,51,53,51,54,53,51,52,51,51,53,57,73,70,54,132

pLDDT: mean 78.84, std 15.74, range [40.06, 94.88]